Protein AF-X0YRI4-F1 (afdb_monomer_lite)

Foldseek 3Di:
DDPPPPLVVLVVVLVVLVVVLVVQDAPVVDPDPVSNVVSVVSSVVSVVVNVVSVVVSVCVVVVVDD

Secondary structure (DSSP, 8-state):
------HHHHHHHHHHHHHHHHHSPPGGG--SHHHHHHHHHHHHHHHHHHHHHHHHHHHHHTTS--

pLDDT: mean 86.91, std 14.83, range [41.41, 98.38]

Sequence (66 aa):
MDCNMDPTHHSKIVDKLMQYRGKIPKDGHLSDLKAKLMMRLMREQVDDFIELVELLARQYEMGLIR

Structure (mmCIF, N/CA/C/O backbone):
data_AF-X0YRI4-F1
#
_entry.id   AF-X0YRI4-F1
#
loop_
_atom_site.group_PDB
_atom_site.id
_atom_site.type_symbol
_atom_site.label_atom_id
_atom_site.label_alt_id
_atom_site.label_comp_id
_atom_site.label_asym_id
_atom_site.label_entity_id
_atom_site.label_seq_id
_atom_site.pdbx_PDB_ins_code
_atom_site.Cartn_x
_atom_site.Cartn_y
_atom_site.Cartn_z
_atom_site.occupancy
_atom_site.B_iso_or_equiv
_atom_site.auth_seq_id
_atom_site.auth_comp_id
_atom_site.auth_asym_id
_atom_site.auth_atom_id
_atom_site.pdbx_PDB_model_num
ATOM 1 N N . MET A 1 1 ? -23.892 9.457 16.575 1.00 42.44 1 MET A N 1
ATOM 2 C CA . MET A 1 1 ? -22.618 9.964 16.027 1.00 42.44 1 MET A CA 1
ATOM 3 C C . MET A 1 1 ? -21.916 8.749 15.468 1.00 42.44 1 MET A C 1
ATOM 5 O O . MET A 1 1 ? -21.189 8.094 16.196 1.00 42.44 1 MET A O 1
ATOM 9 N N . ASP A 1 2 ? -22.247 8.388 14.232 1.00 41.41 2 ASP A N 1
ATOM 10 C CA . ASP A 1 2 ? -21.669 7.219 13.576 1.00 41.41 2 ASP A CA 1
ATOM 11 C C . ASP A 1 2 ? -20.373 7.661 12.896 1.00 41.41 2 ASP A C 1
ATOM 13 O O . ASP A 1 2 ? -20.399 8.248 11.811 1.00 41.41 2 ASP A O 1
ATOM 17 N N . CYS A 1 3 ? -19.229 7.442 13.548 1.00 44.94 3 CYS A N 1
ATOM 18 C CA . CYS A 1 3 ? -17.941 7.476 12.863 1.00 44.94 3 CYS A CA 1
ATOM 19 C C . CYS A 1 3 ? -17.889 6.257 11.930 1.00 44.94 3 CYS A C 1
ATOM 21 O O . CYS A 1 3 ? -17.450 5.169 12.281 1.00 44.94 3 CYS A O 1
ATOM 23 N N . ASN A 1 4 ? -18.431 6.448 10.728 1.00 47.62 4 ASN A N 1
ATOM 24 C CA . ASN A 1 4 ? -18.633 5.447 9.684 1.00 47.62 4 ASN A CA 1
ATOM 25 C C . ASN A 1 4 ? -17.317 5.024 8.993 1.00 47.62 4 ASN A C 1
ATOM 27 O O . ASN A 1 4 ? -17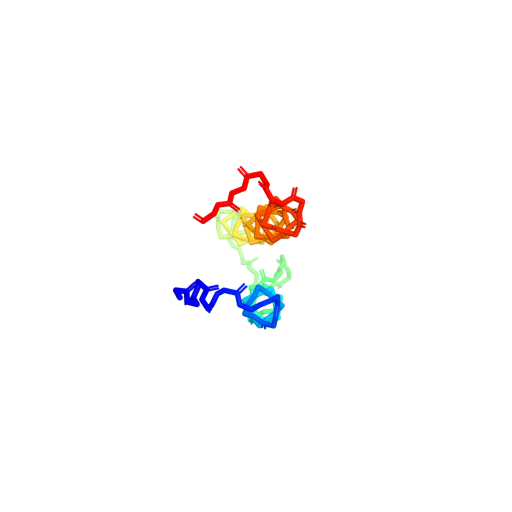.246 4.949 7.769 1.00 47.62 4 ASN A O 1
ATOM 31 N N . MET A 1 5 ? -16.259 4.761 9.762 1.00 54.81 5 MET A N 1
ATOM 32 C CA . MET A 1 5 ? -15.091 4.002 9.304 1.00 54.81 5 MET A CA 1
ATOM 33 C C . MET A 1 5 ? -15.316 2.532 9.658 1.00 54.81 5 MET A C 1
ATOM 35 O O . MET A 1 5 ? -14.574 1.931 10.426 1.00 54.81 5 MET A O 1
ATOM 39 N N . ASP A 1 6 ? -16.395 1.971 9.109 1.00 59.56 6 ASP A N 1
ATOM 40 C CA . ASP A 1 6 ? -16.707 0.545 9.181 1.00 59.56 6 ASP A CA 1
ATOM 41 C C . ASP A 1 6 ? -15.448 -0.259 8.778 1.00 59.56 6 ASP A C 1
ATOM 43 O O . ASP A 1 6 ? -14.838 0.104 7.765 1.00 59.56 6 ASP A O 1
ATOM 47 N N . PRO A 1 7 ? -15.011 -1.301 9.516 1.00 57.03 7 PRO A N 1
ATOM 48 C CA . PRO A 1 7 ? -13.858 -2.151 9.175 1.00 57.03 7 PRO A CA 1
ATOM 49 C C . PRO A 1 7 ? -13.779 -2.535 7.685 1.00 57.03 7 PRO A C 1
ATOM 51 O O . PRO A 1 7 ? -12.701 -2.605 7.087 1.00 57.03 7 PRO A O 1
ATOM 54 N N . THR A 1 8 ? -14.944 -2.656 7.045 1.00 59.06 8 THR A N 1
ATOM 55 C CA . THR A 1 8 ? -15.153 -2.836 5.604 1.00 59.06 8 THR A CA 1
ATOM 56 C C . THR A 1 8 ? -14.443 -1.795 4.710 1.00 59.06 8 THR A C 1
ATOM 58 O O . THR A 1 8 ? -14.094 -2.100 3.568 1.00 59.06 8 THR A O 1
ATOM 61 N N . HIS A 1 9 ? -14.209 -0.562 5.173 1.00 76.94 9 HIS A N 1
ATOM 62 C CA . HIS A 1 9 ? -13.511 0.487 4.415 1.00 76.94 9 HIS A CA 1
ATOM 63 C C . HIS A 1 9 ? -11.997 0.262 4.342 1.00 76.94 9 HIS A C 1
ATOM 65 O O . HIS A 1 9 ? -11.425 0.435 3.264 1.00 76.94 9 HIS A O 1
ATOM 71 N N . HIS A 1 10 ? -11.354 -0.164 5.434 1.00 84.88 10 HIS A N 1
ATOM 72 C CA . HIS A 1 10 ? -9.911 -0.434 5.447 1.00 84.88 10 HIS A CA 1
ATOM 73 C C . HIS A 1 10 ? -9.573 -1.633 4.552 1.00 84.88 10 HIS A C 1
ATOM 75 O O . HIS A 1 10 ? -8.669 -1.539 3.724 1.00 84.88 10 HIS A O 1
ATOM 81 N N . SER A 1 11 ? -10.377 -2.702 4.609 1.00 87.31 11 SER A N 1
ATOM 82 C CA . SER A 1 11 ? -10.234 -3.867 3.720 1.00 87.31 11 SER A CA 1
ATOM 83 C C . SER A 1 11 ? -10.316 -3.485 2.234 1.00 87.31 11 SER A C 1
ATOM 85 O O . SER A 1 11 ? -9.446 -3.866 1.455 1.00 87.31 11 SER A O 1
ATOM 87 N N . LYS A 1 12 ? -11.275 -2.635 1.834 1.00 91.94 12 LYS A N 1
ATOM 88 C CA . LYS A 1 12 ? -11.372 -2.151 0.441 1.00 91.94 12 LYS A CA 1
ATOM 89 C C . LYS A 1 12 ? -10.158 -1.328 -0.002 1.00 91.94 12 LYS A C 1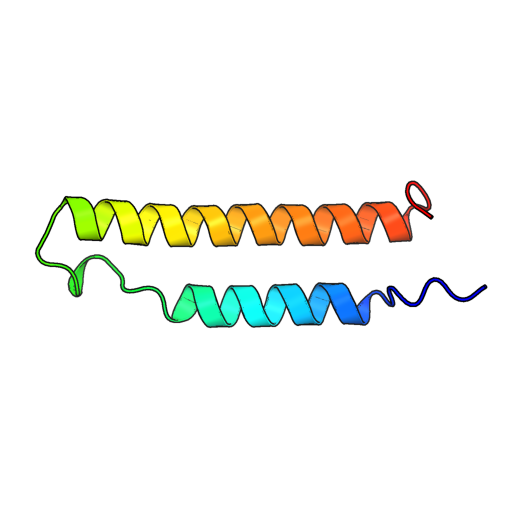
ATOM 91 O O . LYS A 1 12 ? -9.832 -1.319 -1.191 1.00 91.94 12 LYS A O 1
ATOM 96 N N . ILE A 1 13 ? -9.532 -0.586 0.912 1.00 93.06 13 ILE A N 1
ATOM 97 C CA . ILE A 1 13 ? -8.310 0.178 0.623 1.00 93.06 13 ILE A CA 1
ATOM 98 C C . ILE A 1 13 ? -7.146 -0.790 0.400 1.00 93.06 13 ILE A C 1
ATOM 100 O O . ILE A 1 13 ? -6.478 -0.684 -0.630 1.00 93.06 13 ILE A O 1
ATOM 104 N N . VAL A 1 14 ? -6.958 -1.760 1.300 1.00 95.19 14 VAL A N 1
ATOM 105 C CA . VAL A 1 14 ? -5.926 -2.802 1.177 1.00 95.19 14 VAL A CA 1
ATOM 106 C C . VAL A 1 14 ? -6.079 -3.571 -0.137 1.00 95.19 14 VAL A C 1
ATOM 108 O O . VAL A 1 14 ? -5.113 -3.675 -0.891 1.00 95.19 14 VAL A O 1
ATOM 111 N N . ASP A 1 15 ? -7.295 -3.992 -0.494 1.00 95.88 15 ASP A N 1
ATOM 112 C CA . ASP A 1 15 ? -7.562 -4.695 -1.756 1.00 95.88 15 ASP A CA 1
ATOM 113 C C . ASP A 1 15 ? -7.121 -3.883 -2.981 1.00 95.88 15 ASP A C 1
ATOM 115 O O . ASP A 1 15 ? -6.457 -4.396 -3.888 1.00 95.88 15 ASP A O 1
ATOM 119 N N . LYS A 1 16 ? -7.459 -2.587 -3.024 1.00 96.50 16 LYS A N 1
ATOM 120 C CA . LYS A 1 16 ? -7.064 -1.701 -4.131 1.00 96.50 16 LYS A CA 1
ATOM 121 C C . LYS A 1 16 ? -5.553 -1.498 -4.192 1.00 96.50 16 LYS A C 1
ATOM 123 O O . LYS A 1 16 ? -4.995 -1.460 -5.292 1.00 96.50 16 LYS A O 1
ATOM 128 N N . LEU A 1 17 ? -4.896 -1.375 -3.040 1.00 97.25 17 LEU A N 1
ATOM 129 C CA . LEU A 1 17 ? -3.444 -1.243 -2.951 1.00 97.25 17 LEU A CA 1
ATOM 130 C C . LEU A 1 17 ? -2.748 -2.517 -3.434 1.00 97.25 17 LEU A C 1
ATOM 132 O O . LEU A 1 17 ? -1.861 -2.428 -4.280 1.00 97.25 17 LEU A O 1
ATOM 136 N N . MET A 1 18 ? -3.207 -3.699 -3.015 1.00 96.88 18 MET A N 1
ATOM 137 C CA . MET A 1 18 ? -2.687 -4.982 -3.496 1.00 96.88 18 MET A CA 1
ATOM 138 C C . MET A 1 18 ? -2.875 -5.151 -5.011 1.00 96.88 18 MET A C 1
ATOM 140 O O . MET A 1 18 ? -1.949 -5.567 -5.714 1.00 96.88 18 MET A O 1
ATOM 144 N N . GLN A 1 19 ? -4.039 -4.769 -5.547 1.00 97.50 19 GLN A N 1
ATOM 145 C CA . GLN A 1 19 ? -4.281 -4.775 -6.994 1.00 97.50 19 GLN A CA 1
ATOM 146 C C . GLN A 1 19 ? -3.337 -3.830 -7.743 1.00 97.50 19 GLN A C 1
ATOM 148 O O . GLN A 1 19 ? -2.811 -4.193 -8.797 1.00 97.50 19 GLN A O 1
ATOM 153 N N . TYR A 1 20 ? -3.122 -2.617 -7.229 1.00 97.12 20 TYR A N 1
ATOM 154 C CA . TYR A 1 20 ? -2.189 -1.664 -7.827 1.00 97.12 20 TYR A CA 1
ATOM 155 C C . TYR A 1 20 ? -0.747 -2.173 -7.754 1.00 97.12 20 TYR A C 1
ATOM 157 O O . TYR A 1 20 ? -0.051 -2.168 -8.769 1.00 97.12 20 TYR A O 1
ATOM 165 N N . ARG A 1 21 ? -0.330 -2.714 -6.604 1.00 96.38 21 ARG A N 1
ATOM 166 C CA . ARG A 1 21 ? 0.982 -3.338 -6.405 1.00 96.38 21 ARG A CA 1
ATOM 167 C C . ARG A 1 21 ? 1.274 -4.404 -7.457 1.00 96.38 21 ARG A C 1
ATOM 169 O O . ARG A 1 21 ? 2.373 -4.443 -8.008 1.00 96.38 21 ARG A O 1
ATOM 176 N N . GLY A 1 22 ? 0.283 -5.242 -7.772 1.00 95.62 22 GLY A N 1
ATOM 177 C CA . GLY A 1 22 ? 0.382 -6.278 -8.803 1.00 95.62 22 GLY A CA 1
ATOM 178 C C . GLY A 1 22 ? 0.602 -5.742 -10.224 1.00 95.62 22 GLY A C 1
ATOM 179 O O . GLY A 1 22 ? 1.115 -6.470 -11.071 1.00 95.62 22 GLY A O 1
ATOM 180 N N . LYS A 1 23 ? 0.264 -4.473 -10.482 1.00 95.62 23 LYS A N 1
ATOM 181 C CA . LYS A 1 23 ? 0.457 -3.798 -11.776 1.00 95.62 23 LYS A CA 1
ATOM 182 C C . LYS A 1 23 ? 1.817 -3.102 -11.898 1.00 95.62 23 LYS A C 1
ATOM 184 O O . LYS A 1 23 ? 2.160 -2.672 -12.996 1.00 95.62 23 LYS A O 1
ATOM 189 N N . ILE A 1 24 ? 2.594 -2.984 -10.815 1.00 94.62 24 ILE A N 1
ATOM 190 C CA . ILE A 1 24 ? 3.911 -2.331 -10.846 1.00 94.62 24 ILE A CA 1
ATOM 191 C C . ILE A 1 24 ? 4.930 -3.259 -11.542 1.00 94.62 24 ILE A C 1
ATOM 193 O O . ILE A 1 24 ? 5.182 -4.362 -11.042 1.00 94.62 24 ILE A O 1
ATOM 197 N N . PRO A 1 25 ? 5.565 -2.833 -12.654 1.00 92.69 25 PRO A N 1
ATOM 198 C CA . PRO A 1 25 ? 6.480 -3.668 -13.433 1.00 92.69 25 PRO A CA 1
ATOM 199 C C . PRO A 1 25 ? 7.656 -4.227 -12.627 1.00 92.69 25 PRO A C 1
ATOM 201 O O . PRO A 1 25 ? 8.351 -3.496 -11.920 1.00 92.69 25 PRO A O 1
ATOM 204 N N . LYS A 1 26 ? 7.914 -5.530 -12.772 1.00 87.88 26 LYS A N 1
ATOM 205 C CA . LYS A 1 26 ? 9.071 -6.220 -12.176 1.00 87.88 26 LYS A CA 1
ATOM 206 C C . LYS A 1 26 ? 10.302 -6.140 -13.080 1.00 87.88 26 LYS A C 1
ATOM 208 O O . LYS A 1 26 ? 10.203 -5.812 -14.259 1.00 87.88 26 LYS A O 1
ATOM 213 N N . ASP A 1 27 ? 11.452 -6.489 -12.516 1.00 77.50 27 ASP A N 1
ATOM 214 C CA . ASP A 1 27 ? 12.794 -6.246 -13.059 1.00 77.50 27 ASP A CA 1
ATOM 215 C C . ASP A 1 27 ? 13.010 -6.722 -14.507 1.00 77.50 27 ASP A C 1
ATOM 217 O O . ASP A 1 27 ? 13.774 -6.095 -15.239 1.00 77.50 27 ASP A O 1
ATOM 221 N N . GLY A 1 28 ? 12.315 -7.781 -14.942 1.00 72.88 28 GLY A N 1
ATOM 222 C CA . GLY A 1 28 ? 12.379 -8.304 -16.314 1.00 72.88 28 GLY A CA 1
ATOM 223 C C . GLY A 1 28 ? 11.779 -7.388 -17.390 1.00 72.88 28 GLY A C 1
ATOM 224 O O . GLY A 1 28 ? 12.050 -7.585 -18.569 1.00 72.88 28 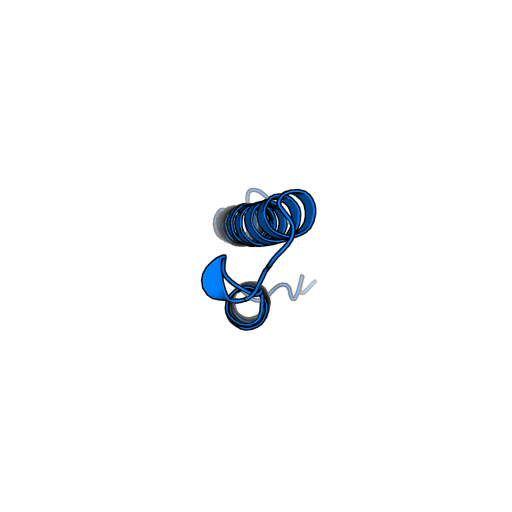GLY A O 1
ATOM 225 N N . HIS A 1 29 ? 11.002 -6.374 -17.004 1.00 75.75 29 HIS A N 1
ATOM 226 C CA . HIS A 1 29 ? 10.363 -5.423 -17.923 1.00 75.75 29 HIS A CA 1
ATOM 227 C C . HIS A 1 29 ? 11.098 -4.079 -18.028 1.00 75.75 29 HIS A C 1
ATOM 229 O O . HIS A 1 29 ? 10.629 -3.176 -18.716 1.00 75.75 29 HIS A O 1
ATOM 235 N N . LEU A 1 30 ? 12.221 -3.916 -17.323 1.00 85.12 30 LEU A N 1
ATOM 236 C CA . LEU A 1 30 ? 12.889 -2.629 -17.145 1.00 85.12 30 LEU A CA 1
ATOM 237 C C . LEU A 1 30 ? 14.337 -2.735 -17.628 1.00 85.12 30 LEU A C 1
ATOM 239 O O . LEU A 1 30 ? 15.099 -3.574 -17.153 1.00 85.12 30 LEU A O 1
ATOM 243 N N . SER A 1 31 ? 14.732 -1.878 -18.565 1.00 87.44 31 SER A N 1
ATOM 244 C CA . SER A 1 31 ? 16.093 -1.849 -19.119 1.00 87.44 31 SER A CA 1
ATOM 245 C C . SER A 1 31 ? 17.045 -0.934 -18.344 1.00 87.44 31 SER A C 1
ATOM 247 O O . SER A 1 31 ? 18.255 -1.137 -18.387 1.00 87.44 31 SER A O 1
ATOM 249 N N . ASP A 1 32 ? 16.512 0.035 -17.601 1.00 93.06 32 ASP A N 1
ATOM 250 C CA . ASP A 1 32 ? 17.284 1.049 -16.883 1.00 93.06 32 ASP A CA 1
ATOM 251 C C . ASP A 1 32 ? 17.371 0.758 -15.372 1.00 93.06 32 ASP A C 1
ATOM 253 O O . ASP A 1 32 ? 16.393 0.358 -14.734 1.00 93.06 32 ASP A O 1
ATOM 257 N N . LEU A 1 33 ? 18.553 0.973 -14.783 1.00 92.88 33 LEU A N 1
ATOM 258 C CA . LEU A 1 33 ? 18.805 0.713 -13.361 1.00 92.88 33 LEU A CA 1
ATOM 259 C C . LEU A 1 33 ? 17.962 1.625 -12.465 1.00 92.88 33 LEU A C 1
ATOM 261 O O . LEU A 1 33 ? 17.431 1.172 -11.449 1.00 92.88 33 LEU A O 1
ATOM 265 N N . LYS A 1 34 ? 17.805 2.897 -12.849 1.00 93.50 34 LYS A N 1
ATOM 266 C CA . LYS A 1 34 ? 16.981 3.843 -12.094 1.00 93.50 34 LYS A CA 1
ATOM 267 C C . LYS A 1 34 ? 15.510 3.444 -12.176 1.00 93.50 34 LYS A C 1
ATOM 269 O O . LYS A 1 34 ? 14.838 3.444 -11.149 1.00 93.50 34 LYS A O 1
ATOM 274 N N . ALA A 1 35 ? 15.022 3.020 -13.339 1.00 92.62 35 ALA A N 1
ATOM 275 C CA . ALA A 1 35 ? 13.671 2.482 -13.480 1.00 92.62 35 ALA A CA 1
ATOM 276 C C . ALA A 1 35 ? 13.440 1.248 -12.586 1.00 92.62 35 ALA A C 1
ATOM 278 O O . ALA A 1 35 ? 12.432 1.191 -11.882 1.00 92.62 35 ALA A O 1
ATOM 279 N N . LYS A 1 36 ? 14.389 0.299 -12.540 1.00 94.19 36 LYS A N 1
ATOM 280 C CA . LYS A 1 36 ? 14.330 -0.867 -11.633 1.00 94.19 36 LYS A CA 1
ATOM 281 C C . LYS A 1 36 ? 14.238 -0.454 -10.169 1.00 94.19 36 LYS A C 1
ATOM 283 O O . LYS A 1 36 ? 13.362 -0.936 -9.452 1.00 94.19 36 LYS A O 1
ATOM 288 N N . LEU A 1 37 ? 15.105 0.467 -9.744 1.00 94.62 37 LEU A N 1
ATOM 289 C CA . LEU A 1 37 ? 15.101 0.987 -8.380 1.00 94.62 37 LEU A CA 1
ATOM 290 C C . LEU A 1 37 ? 13.759 1.648 -8.042 1.00 94.62 37 LEU A C 1
ATOM 292 O O . LEU A 1 37 ? 13.168 1.324 -7.018 1.00 94.62 37 LEU A O 1
ATOM 296 N N . MET A 1 38 ? 13.251 2.516 -8.919 1.00 95.31 38 MET A N 1
ATOM 297 C CA . MET A 1 38 ? 11.984 3.217 -8.699 1.00 95.31 38 MET A CA 1
ATOM 298 C C . MET A 1 38 ? 10.795 2.258 -8.601 1.00 95.31 38 MET A C 1
ATOM 300 O O . MET A 1 38 ? 9.950 2.428 -7.729 1.00 95.31 38 MET A O 1
ATOM 304 N N . MET A 1 39 ? 10.723 1.231 -9.453 1.00 95.56 39 MET A N 1
ATOM 305 C CA . MET A 1 39 ? 9.625 0.259 -9.391 1.00 95.56 39 MET A CA 1
ATOM 306 C C . MET A 1 39 ? 9.712 -0.644 -8.158 1.00 95.56 39 MET A C 1
ATOM 308 O O . MET A 1 39 ? 8.678 -1.039 -7.621 1.00 95.56 39 MET A O 1
ATOM 312 N N . ARG A 1 40 ? 10.925 -0.964 -7.687 1.00 94.69 40 ARG A N 1
ATOM 313 C CA . ARG A 1 40 ? 11.111 -1.673 -6.416 1.00 94.69 40 ARG A CA 1
ATOM 314 C C . ARG A 1 40 ? 10.641 -0.820 -5.238 1.00 94.69 40 ARG A C 1
ATOM 316 O O . ARG A 1 40 ? 9.781 -1.280 -4.499 1.00 94.69 40 ARG A O 1
ATOM 323 N N . LEU A 1 41 ? 11.128 0.418 -5.142 1.00 96.62 41 LEU A N 1
ATOM 324 C CA . LEU A 1 41 ? 10.735 1.363 -4.091 1.00 96.62 41 LEU A CA 1
ATOM 325 C C . LEU A 1 41 ? 9.221 1.589 -4.069 1.00 96.62 41 LEU A C 1
ATOM 327 O O . LEU A 1 41 ? 8.623 1.612 -3.004 1.00 96.62 41 LEU A O 1
ATOM 331 N N . MET A 1 42 ? 8.583 1.698 -5.237 1.00 96.88 42 MET A N 1
ATOM 332 C CA . MET A 1 42 ? 7.132 1.873 -5.304 1.00 96.88 42 MET A CA 1
ATOM 333 C C . MET A 1 42 ? 6.372 0.668 -4.730 1.00 96.88 42 MET A C 1
ATOM 335 O O . MET A 1 42 ? 5.351 0.848 -4.076 1.00 96.88 42 MET A O 1
ATOM 339 N N . ARG A 1 43 ? 6.846 -0.565 -4.960 1.00 96.50 43 ARG A N 1
ATOM 340 C CA . ARG A 1 43 ? 6.228 -1.760 -4.360 1.00 96.50 43 ARG A CA 1
ATOM 341 C C . ARG A 1 43 ? 6.409 -1.786 -2.847 1.00 96.50 43 ARG A C 1
ATOM 343 O O . ARG A 1 43 ? 5.435 -2.048 -2.157 1.00 96.50 43 ARG A O 1
ATOM 350 N N . GLU A 1 44 ? 7.618 -1.491 -2.374 1.00 97.12 44 GLU A N 1
ATOM 351 C CA . GLU A 1 44 ? 7.942 -1.420 -0.942 1.00 97.12 44 GLU A CA 1
ATOM 352 C C . GLU A 1 44 ? 7.064 -0.373 -0.241 1.00 97.12 44 GLU A C 1
ATOM 354 O O . GLU A 1 44 ? 6.398 -0.687 0.733 1.00 97.12 44 GLU A O 1
ATOM 359 N N . GLN A 1 45 ? 6.924 0.826 -0.814 1.00 98.06 45 GLN A N 1
ATOM 360 C CA . GLN A 1 45 ? 6.048 1.867 -0.264 1.00 98.06 45 GLN A CA 1
ATOM 361 C C . GLN A 1 45 ? 4.569 1.465 -0.217 1.00 98.06 45 GLN A C 1
ATOM 363 O O . GLN A 1 45 ? 3.844 1.889 0.681 1.00 98.06 45 GLN A O 1
ATOM 368 N N . VAL A 1 46 ? 4.092 0.678 -1.188 1.00 98.06 46 VAL A N 1
ATOM 369 C CA . VAL A 1 46 ? 2.718 0.157 -1.156 1.00 98.06 46 VAL A CA 1
ATOM 370 C C . VAL A 1 46 ? 2.558 -0.894 -0.057 1.00 98.06 46 VAL A C 1
ATOM 372 O O . VAL A 1 46 ? 1.524 -0.888 0.607 1.00 98.06 46 VAL A O 1
ATOM 375 N N . ASP A 1 47 ? 3.558 -1.752 0.153 1.00 97.81 47 ASP A N 1
ATOM 376 C CA . ASP A 1 47 ? 3.564 -2.737 1.242 1.00 97.81 47 ASP A CA 1
ATOM 377 C C . ASP A 1 47 ? 3.548 -2.036 2.609 1.00 97.81 47 ASP A C 1
ATOM 379 O O . ASP A 1 47 ? 2.643 -2.280 3.406 1.00 97.81 47 ASP A O 1
ATOM 383 N N . ASP A 1 48 ? 4.444 -1.069 2.820 1.00 98.38 48 ASP A N 1
ATOM 384 C CA . ASP A 1 48 ? 4.500 -0.267 4.048 1.00 98.38 48 ASP A CA 1
ATOM 385 C C . ASP A 1 48 ? 3.165 0.450 4.316 1.00 98.38 48 ASP A C 1
ATOM 387 O O . ASP A 1 48 ? 2.677 0.521 5.446 1.00 98.38 48 ASP A O 1
ATOM 391 N N . PHE A 1 49 ? 2.532 0.990 3.268 1.00 97.62 49 PHE A N 1
ATOM 392 C CA . PHE A 1 49 ? 1.264 1.694 3.424 1.00 97.62 49 PHE A CA 1
ATOM 393 C C . PHE A 1 49 ? 0.102 0.752 3.764 1.00 97.62 49 PHE A C 1
ATOM 395 O O . PHE A 1 49 ? -0.764 1.129 4.553 1.00 97.62 49 PHE A O 1
ATOM 402 N N . ILE A 1 50 ? 0.086 -0.470 3.222 1.00 97.06 50 ILE A N 1
ATOM 403 C CA . ILE A 1 50 ? -0.885 -1.501 3.616 1.00 97.06 50 ILE A CA 1
ATOM 404 C C . ILE A 1 50 ? -0.751 -1.799 5.114 1.00 97.06 50 ILE A C 1
ATOM 406 O O . ILE A 1 50 ? -1.758 -1.761 5.823 1.00 97.06 50 ILE A O 1
ATOM 410 N N . GLU A 1 51 ? 0.470 -2.001 5.615 1.00 96.56 51 GLU A N 1
ATOM 411 C CA . GLU A 1 51 ? 0.708 -2.265 7.041 1.00 96.56 51 GLU A CA 1
ATOM 412 C C . GLU A 1 51 ? 0.200 -1.125 7.937 1.00 96.56 51 GLU A C 1
ATOM 414 O O . GLU A 1 51 ? -0.423 -1.367 8.976 1.00 96.56 51 GLU A O 1
ATOM 419 N N . LEU A 1 52 ? 0.408 0.129 7.520 1.00 96.38 52 LEU A N 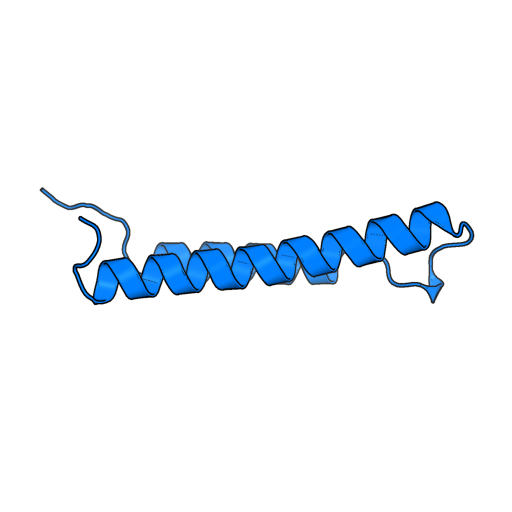1
ATOM 420 C CA . LEU A 1 52 ? -0.099 1.302 8.235 1.00 96.38 52 LEU A CA 1
ATOM 421 C C . LEU A 1 52 ? -1.632 1.362 8.250 1.00 96.38 52 LEU A C 1
ATOM 423 O O . LEU A 1 52 ? -2.218 1.691 9.283 1.00 96.38 52 LEU A O 1
ATOM 427 N N . VAL A 1 53 ? -2.292 1.028 7.138 1.00 93.56 53 VAL A N 1
ATOM 428 C CA . VAL A 1 53 ? -3.762 0.980 7.047 1.00 93.56 53 VAL A CA 1
ATOM 429 C C . VAL A 1 53 ? -4.330 -0.107 7.964 1.00 93.56 53 VAL A C 1
ATOM 431 O O . VAL A 1 53 ? -5.314 0.132 8.666 1.00 93.56 53 VAL A O 1
ATOM 434 N N . GLU A 1 54 ? -3.703 -1.281 8.012 1.00 92.94 54 GLU A N 1
ATOM 435 C CA . GLU A 1 54 ? -4.109 -2.373 8.904 1.00 92.94 54 GLU A CA 1
ATOM 436 C C . GLU A 1 54 ? -3.849 -2.053 10.381 1.00 92.94 54 GLU A C 1
ATOM 438 O O . GLU A 1 54 ? -4.635 -2.418 11.258 1.00 92.94 54 GLU A O 1
ATOM 443 N N . LEU A 1 55 ? -2.746 -1.368 10.691 1.00 93.62 5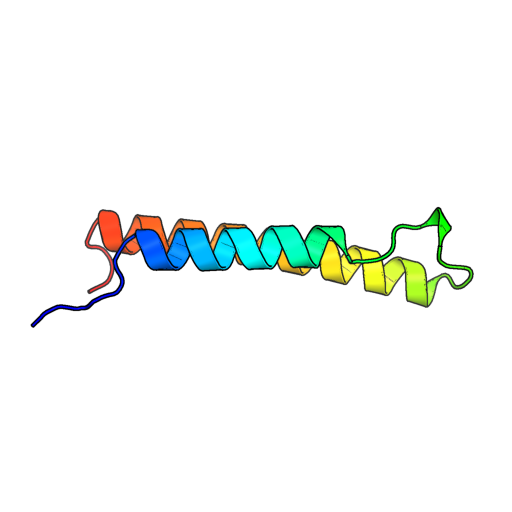5 LEU A N 1
ATOM 444 C CA . LEU A 1 55 ? -2.480 -0.882 12.043 1.00 93.62 55 LEU A CA 1
ATOM 445 C C . LEU A 1 55 ? -3.523 0.155 12.476 1.00 93.62 55 LEU A C 1
ATOM 447 O O . LEU A 1 55 ? -4.025 0.073 13.596 1.00 93.62 55 LEU A O 1
ATOM 451 N N . LEU A 1 56 ? -3.878 1.090 11.591 1.00 91.06 56 LEU A N 1
ATOM 452 C CA . LEU A 1 56 ? -4.909 2.092 11.850 1.00 91.06 56 LEU A CA 1
ATOM 453 C C . LEU A 1 56 ? -6.262 1.431 12.143 1.00 91.06 56 LEU A C 1
ATOM 455 O O . LEU A 1 56 ? -6.910 1.773 13.131 1.00 91.06 56 LEU A O 1
ATOM 459 N N . ALA A 1 57 ? -6.658 0.444 11.334 1.00 89.88 57 ALA A N 1
ATOM 460 C CA . ALA A 1 57 ? -7.884 -0.322 11.551 1.00 89.88 57 ALA A CA 1
ATOM 461 C C . ALA A 1 57 ? -7.897 -0.992 12.936 1.00 89.88 57 ALA A C 1
ATOM 463 O O . ALA A 1 57 ? -8.848 -0.819 13.698 1.00 89.88 57 ALA A O 1
ATOM 464 N N . ARG A 1 58 ? -6.798 -1.662 13.313 1.00 90.19 58 ARG A N 1
ATOM 465 C CA . ARG A 1 58 ? -6.649 -2.273 14.644 1.00 90.19 58 ARG A CA 1
ATOM 466 C C . ARG A 1 58 ? -6.749 -1.248 15.774 1.00 90.19 58 ARG A C 1
ATOM 468 O O . ARG A 1 58 ? -7.348 -1.529 16.805 1.00 90.19 58 ARG A O 1
ATOM 475 N N . GLN A 1 59 ? -6.197 -0.049 15.596 1.00 91.06 59 GLN A N 1
ATOM 476 C CA . GLN A 1 59 ? -6.285 1.015 16.601 1.00 91.06 59 GLN A CA 1
ATOM 477 C C . GLN A 1 59 ? -7.725 1.520 16.798 1.00 91.06 59 GLN A C 1
ATOM 479 O O . GLN A 1 59 ? -8.103 1.803 17.938 1.00 91.06 59 GLN A O 1
ATOM 484 N N . TYR A 1 60 ? -8.538 1.583 15.736 1.00 88.81 60 TYR A N 1
ATOM 485 C CA . TYR A 1 60 ? -9.979 1.852 15.844 1.00 88.81 60 TYR A CA 1
ATOM 486 C C . TYR A 1 60 ? -10.725 0.720 16.560 1.00 88.81 60 TYR A C 1
ATOM 488 O O . TYR A 1 60 ? -11.492 0.989 17.481 1.00 88.81 60 TYR A O 1
ATOM 496 N N . GLU A 1 61 ? -10.469 -0.542 16.198 1.00 87.00 61 GLU A N 1
ATOM 497 C CA . GLU A 1 61 ? -11.092 -1.713 16.842 1.00 87.00 61 GLU A CA 1
ATOM 498 C C . GLU A 1 61 ? -10.773 -1.793 18.340 1.00 87.00 61 GLU A C 1
ATOM 500 O O . GLU A 1 61 ? -11.627 -2.140 19.155 1.00 87.00 61 GLU A O 1
ATOM 505 N N . MET A 1 62 ? -9.551 -1.415 18.719 1.00 90.06 62 MET A N 1
ATOM 506 C CA . MET A 1 62 ? -9.115 -1.331 20.113 1.00 90.06 62 MET A CA 1
ATOM 507 C C . MET A 1 62 ? -9.653 -0.091 20.852 1.00 90.06 62 MET A C 1
ATOM 509 O O . MET A 1 62 ? -9.402 0.055 22.048 1.00 90.06 62 MET A O 1
ATOM 513 N N . GLY A 1 63 ? -10.346 0.829 20.170 1.00 89.69 63 GLY A N 1
ATOM 514 C CA . GLY A 1 63 ? -10.848 2.079 20.752 1.00 89.69 63 GLY A CA 1
ATOM 515 C C . GLY A 1 63 ? -9.752 3.079 21.144 1.00 89.69 63 GLY A C 1
ATOM 516 O O . GLY A 1 63 ? -9.996 3.981 21.951 1.00 89.69 63 GLY A O 1
ATOM 517 N N . LEU A 1 64 ? -8.541 2.926 20.595 1.00 88.88 64 LEU A N 1
ATOM 518 C CA . LEU A 1 64 ? -7.417 3.843 20.81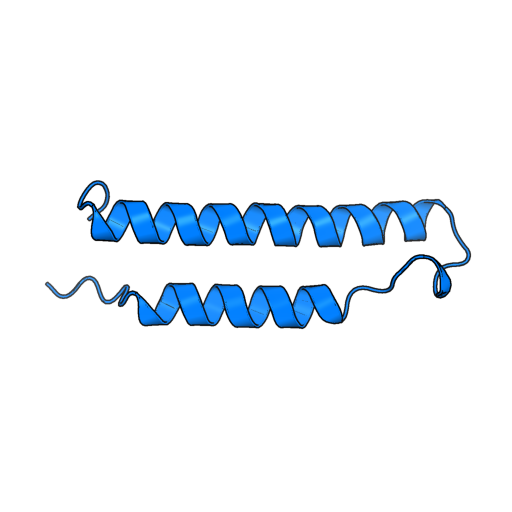2 1.00 88.88 64 LEU A CA 1
ATOM 519 C C . LEU A 1 64 ? -7.577 5.143 20.008 1.00 88.88 64 LEU A C 1
ATOM 521 O O . LEU A 1 64 ? -7.004 6.168 20.374 1.00 88.88 64 LEU A O 1
ATOM 525 N N . ILE A 1 65 ? -8.373 5.098 18.936 1.00 82.56 65 ILE A N 1
ATOM 526 C CA . ILE A 1 65 ? -8.730 6.219 18.058 1.00 82.56 65 ILE A CA 1
ATOM 527 C C . ILE A 1 65 ? -10.264 6.271 17.956 1.00 82.56 65 ILE A C 1
ATOM 529 O O . ILE A 1 65 ? -10.913 5.226 18.023 1.00 82.56 65 ILE A O 1
ATOM 533 N N . ARG A 1 66 ? -10.845 7.476 17.867 1.00 74.75 66 ARG A N 1
ATOM 534 C CA . ARG A 1 66 ? -12.298 7.725 17.906 1.00 74.75 66 ARG A CA 1
ATOM 535 C C . ARG A 1 66 ? -12.749 8.608 16.755 1.00 74.75 66 ARG A C 1
ATOM 537 O O . ARG A 1 66 ? -12.025 9.593 16.489 1.00 74.75 66 ARG A O 1
#

Radius of gyration: 15.81 Å; chains: 1; bounding box: 41×18×40 Å

Organism: NCBI:txid412755